Protein AF-0000000084540390 (afdb_homodimer)

Organism: NCBI:txid376219

Foldseek 3Di:
DDPVLVVLLVVVLVPDQLVVLQPDDLVRNLVVSLVVSVVVDVQDPVSSVVSSVVCSVCSVVSNVVSVVVVVVVVVD/DDPVLVVLLVVVLVPDQLVVLQPDDLVRNLVVSLVVSVVVDVQDPVSSVVSSVVCSVCSVVSNVVSVVVVVVVVVD

Nearest PDB structures (foldseek):
  1z8u-assembly2_C  TM=4.281E-01  e=2.564E+00  Homo sapiens
  1z8u-assembly2_C  TM=4.271E-01  e=2.564E+00  Homo sapiens

pLDDT: mean 92.56, std 6.28, range [62.88, 98.06]

Secondary structure (DSSP, 8-state):
--HHHHHHHHHHHHHS-HHHHHHS-HHHHHHHHHHHHHHHS---HHHHHHHHHHHHHTHHHHHHHHHHHHHHHH--/--HHHHHHHHHHHHHS-HHHHHHS-HHHHHHHHHHHHHHHS---HHHHHHHHHHHHHTHHHHHHHHHHHHHHHH--

Radius of gyration: 15.46 Å; Cα contacts (8 Å, |Δi|>4): 117; chains: 2; bounding box: 25×46×33 Å

Structure (mmCIF, N/CA/C/O backbone):
data_AF-0000000084540390-model_v1
#
loop_
_entity.id
_entity.type
_entity.pdbx_description
1 polymer 'Uncharacterized protein'
#
loop_
_atom_site.group_PDB
_atom_site.id
_atom_site.type_symbol
_atom_site.label_atom_id
_atom_site.label_alt_id
_atom_site.label_comp_id
_atom_site.label_asym_id
_atom_site.label_entity_id
_atom_site.label_seq_id
_atom_site.pdbx_PDB_ins_code
_atom_site.Cartn_x
_atom_site.Cartn_y
_atom_site.Cartn_z
_atom_site.occupancy
_atom_site.B_iso_or_equiv
_atom_site.auth_seq_id
_atom_site.auth_comp_id
_atom_site.auth_asym_id
_atom_site.auth_atom_id
_atom_site.pdbx_PDB_model_num
ATOM 1 N N . MET A 1 1 ? 1.397 10.625 13.102 1 87.62 1 MET A N 1
ATOM 2 C CA . MET A 1 1 ? 0.046 10.555 12.555 1 87.62 1 MET A CA 1
ATOM 3 C C . MET A 1 1 ? -0.724 9.383 13.164 1 87.62 1 MET A C 1
ATOM 5 O O . MET A 1 1 ? -0.129 8.375 13.547 1 87.62 1 MET A O 1
ATOM 9 N N . THR A 1 2 ? -2.088 9.586 13.234 1 87.62 2 THR A N 1
ATOM 10 C CA . THR A 1 2 ? -2.875 8.516 13.844 1 87.62 2 THR A CA 1
ATOM 11 C C . THR A 1 2 ? -2.928 7.297 12.922 1 87.62 2 THR A C 1
ATOM 13 O O . THR A 1 2 ? -2.832 7.434 11.695 1 87.62 2 THR A O 1
ATOM 16 N N . PRO A 1 3 ? -3.051 6.141 13.531 1 88.69 3 PRO A N 1
ATOM 17 C CA . PRO A 1 3 ? -3.178 4.922 12.727 1 88.69 3 PRO A CA 1
ATOM 18 C C . PRO A 1 3 ? -4.336 4.992 11.734 1 88.69 3 PRO A C 1
ATOM 20 O O . PRO A 1 3 ? -4.219 4.492 10.609 1 88.69 3 PRO A O 1
ATOM 23 N N . THR A 1 4 ? -5.355 5.641 12.148 1 89.12 4 THR A N 1
ATOM 24 C CA . THR A 1 4 ? -6.527 5.762 11.289 1 89.12 4 THR A CA 1
ATOM 25 C C . THR A 1 4 ? -6.207 6.605 10.062 1 89.12 4 THR A C 1
ATOM 27 O O . THR A 1 4 ? -6.59 6.254 8.945 1 89.12 4 THR A O 1
ATOM 30 N N . MET A 1 5 ? -5.477 7.691 10.266 1 90.06 5 MET A N 1
ATOM 31 C CA . MET A 1 5 ? -5.09 8.562 9.156 1 90.06 5 MET A CA 1
ATOM 32 C C . MET A 1 5 ? -4.195 7.82 8.164 1 90.06 5 MET A C 1
ATOM 34 O O . MET A 1 5 ? -4.359 7.957 6.953 1 90.06 5 MET A O 1
ATOM 38 N N . LEU A 1 6 ? -3.283 7.074 8.703 1 91.88 6 LEU A N 1
ATOM 39 C CA . LEU A 1 6 ? -2.373 6.301 7.871 1 91.88 6 LEU A CA 1
ATOM 40 C C . LEU A 1 6 ? -3.127 5.227 7.094 1 91.88 6 LEU A C 1
ATOM 42 O O . LEU A 1 6 ? -2.887 5.031 5.898 1 91.88 6 LEU A O 1
ATOM 46 N N . ARG A 1 7 ? -4.117 4.699 7.762 1 92.19 7 ARG A N 1
ATOM 47 C CA . ARG A 1 7 ? -4.945 3.691 7.109 1 92.19 7 ARG A CA 1
ATOM 48 C C . ARG 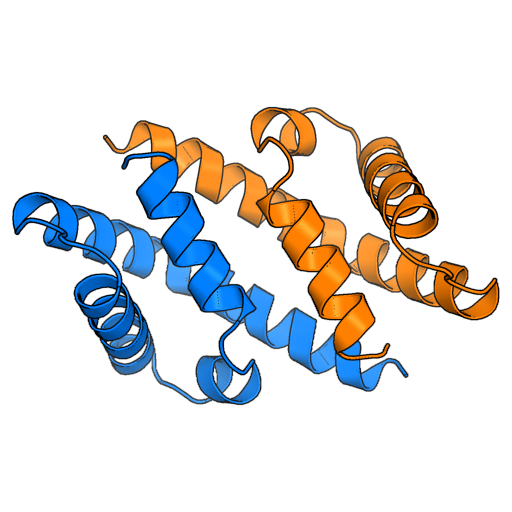A 1 7 ? -5.789 4.309 6 1 92.19 7 ARG A C 1
ATOM 50 O O . ARG A 1 7 ? -5.941 3.723 4.926 1 92.19 7 ARG A O 1
ATOM 57 N N . GLN A 1 8 ? -6.293 5.395 6.223 1 92.56 8 GLN A N 1
ATOM 58 C CA . GLN A 1 8 ? -7.117 6.09 5.242 1 92.56 8 GLN A CA 1
ATOM 59 C C . GLN A 1 8 ? -6.297 6.477 4.012 1 92.56 8 GLN A C 1
ATOM 61 O O . GLN A 1 8 ? -6.762 6.332 2.879 1 92.56 8 GLN A O 1
ATOM 66 N N . LEU A 1 9 ? -5.113 6.953 4.297 1 95.19 9 LEU A N 1
ATOM 67 C CA . LEU A 1 9 ? -4.242 7.344 3.197 1 95.19 9 LEU A CA 1
ATOM 68 C C . LEU A 1 9 ? -3.916 6.145 2.311 1 95.19 9 LEU A C 1
ATOM 70 O O . LEU A 1 9 ? -4.113 6.195 1.095 1 95.19 9 LEU A O 1
ATOM 74 N N . TRP A 1 10 ? -3.436 5.078 2.924 1 95.62 10 TRP A N 1
ATOM 75 C CA . TRP A 1 10 ? -2.998 3.936 2.131 1 95.62 10 TRP A CA 1
ATOM 76 C C . TRP A 1 10 ? -4.191 3.227 1.497 1 95.62 10 TRP A C 1
ATOM 78 O O . TRP A 1 10 ? -4.094 2.713 0.38 1 95.62 10 TRP A O 1
ATOM 88 N N . SER A 1 11 ? -5.305 3.25 2.143 1 94.19 11 SER A N 1
ATOM 89 C CA . SER A 1 11 ? -6.527 2.75 1.526 1 94.19 11 SER A CA 1
ATOM 90 C C . SER A 1 11 ? -6.898 3.562 0.291 1 94.19 11 SER A C 1
ATOM 92 O O . SER A 1 11 ? -7.312 3.002 -0.727 1 94.19 11 SER A O 1
ATOM 94 N N . LEU A 1 12 ? -6.734 4.812 0.419 1 95.19 12 LEU A N 1
ATOM 95 C CA . LEU A 1 12 ? -7.004 5.699 -0.706 1 95.19 12 LEU A CA 1
ATOM 96 C C . LEU A 1 12 ? -6.066 5.402 -1.872 1 95.19 12 LEU A C 1
ATOM 98 O O . LEU A 1 12 ? -6.508 5.312 -3.02 1 95.19 12 LEU A O 1
ATOM 102 N N . VAL A 1 13 ? -4.805 5.234 -1.575 1 96.69 13 VAL A N 1
ATOM 103 C CA . VAL A 1 13 ? -3.812 4.93 -2.602 1 96.69 13 VAL A CA 1
ATOM 104 C C . VAL A 1 13 ? -4.164 3.607 -3.281 1 96.69 13 VAL A C 1
ATOM 106 O O . VAL A 1 13 ? -4.141 3.51 -4.512 1 96.69 13 VAL A O 1
ATOM 109 N N . GLU A 1 14 ? -4.562 2.68 -2.51 1 94.12 14 GLU A N 1
ATOM 110 C CA . GLU A 1 14 ? -4.891 1.355 -3.029 1 94.12 14 GLU A CA 1
ATOM 111 C C . GLU A 1 14 ? -6.156 1.393 -3.881 1 94.12 14 GLU A C 1
ATOM 113 O O . GLU A 1 14 ? -6.273 0.652 -4.859 1 94.12 14 GLU A O 1
ATOM 118 N N . ASN A 1 15 ? -7.059 2.211 -3.539 1 92.81 15 ASN A N 1
ATOM 119 C CA . ASN A 1 15 ? -8.352 2.209 -4.211 1 92.81 15 ASN A CA 1
ATOM 120 C C . ASN A 1 15 ? -8.375 3.178 -5.391 1 92.81 15 ASN A C 1
ATOM 122 O O . ASN A 1 15 ? -9.344 3.223 -6.148 1 92.81 15 ASN A O 1
ATOM 126 N N . THR A 1 16 ? -7.383 3.975 -5.504 1 94.38 16 THR A N 1
ATOM 127 C CA . THR A 1 16 ? -7.246 4.844 -6.668 1 94.38 16 THR A CA 1
ATOM 128 C C . THR A 1 16 ? -6.668 4.078 -7.852 1 94.38 16 THR A C 1
ATOM 130 O O . THR A 1 16 ? -5.781 3.236 -7.68 1 94.38 16 THR A O 1
ATOM 133 N N . GLN A 1 17 ? -7.141 4.395 -8.961 1 93.94 17 GLN A N 1
ATOM 134 C CA . GLN A 1 17 ? -6.641 3.729 -10.156 1 93.94 17 GLN A CA 1
ATOM 135 C C . GLN A 1 17 ? -5.133 3.914 -10.305 1 93.94 17 GLN A C 1
ATOM 137 O O . GLN A 1 17 ? -4.637 5.039 -10.266 1 93.94 17 GLN A O 1
ATOM 142 N N . PRO A 1 18 ? -4.434 2.787 -10.531 1 95.25 18 PRO A N 1
ATOM 143 C CA . PRO A 1 18 ? -2.975 2.904 -10.586 1 95.25 18 PRO A CA 1
ATOM 144 C C . PRO A 1 18 ? -2.496 3.754 -11.758 1 95.25 18 PRO A C 1
ATOM 146 O O . PRO A 1 18 ? -1.501 4.473 -11.641 1 95.25 18 PRO A O 1
ATOM 149 N N . SER A 1 19 ? -3.135 3.676 -12.883 1 94.94 19 SER A N 1
ATOM 150 C CA . SER A 1 19 ? -2.74 4.477 -14.039 1 94.94 19 SER A CA 1
ATOM 151 C C . SER A 1 19 ? -2.836 5.965 -13.742 1 94.94 19 SER A C 1
ATOM 153 O O . SER A 1 19 ? -2.023 6.758 -14.227 1 94.94 19 SER A O 1
ATOM 155 N N . HIS A 1 20 ? -3.824 6.289 -12.891 1 96.25 20 HIS A N 1
ATOM 156 C CA . HIS A 1 20 ? -3.992 7.684 -12.492 1 96.25 20 HIS A CA 1
ATOM 157 C C . HIS A 1 20 ? -2.846 8.141 -11.594 1 96.25 20 HIS A C 1
ATOM 159 O O . HIS A 1 20 ? -2.277 9.211 -11.805 1 96.25 20 HIS A O 1
ATOM 165 N N . LEU A 1 21 ? -2.414 7.398 -10.656 1 96.69 21 LEU A N 1
ATOM 166 C CA . LEU A 1 21 ? -1.336 7.734 -9.727 1 96.69 21 LEU A CA 1
ATOM 167 C C . LEU A 1 21 ? -0.005 7.844 -10.469 1 96.69 21 LEU A C 1
ATOM 169 O O . LEU A 1 21 ? 0.806 8.719 -10.156 1 96.69 21 LEU A O 1
ATOM 173 N N . VAL A 1 22 ? 0.148 7.012 -11.5 1 96.06 22 VAL A N 1
ATOM 174 C CA . VAL A 1 22 ? 1.398 6.973 -12.25 1 96.06 22 VAL A CA 1
ATOM 175 C C . VAL A 1 22 ? 1.473 8.172 -13.188 1 96.06 22 VAL A C 1
ATOM 177 O O . VAL A 1 22 ? 2.555 8.711 -13.438 1 96.06 22 VAL A O 1
ATOM 180 N N . SER A 1 23 ? 0.372 8.633 -13.641 1 96.94 23 SER A N 1
ATOM 181 C CA . SER A 1 23 ? 0.343 9.68 -14.656 1 96.94 23 SE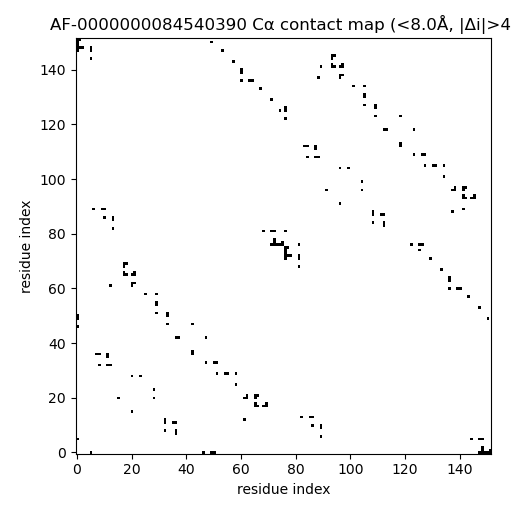R A CA 1
ATOM 182 C C . SER A 1 23 ? 0.529 11.062 -14.039 1 96.94 23 SER A C 1
ATOM 184 O O . SER A 1 23 ? 0.939 12 -14.727 1 96.94 23 SER A O 1
ATOM 186 N N . LEU A 1 24 ? 0.164 11.273 -12.828 1 97.25 24 LEU A N 1
ATOM 187 C CA . LEU A 1 24 ? 0.228 12.57 -12.164 1 97.25 24 LEU A CA 1
ATOM 188 C C . LEU A 1 24 ? 1.666 12.922 -11.789 1 97.25 24 LEU A C 1
ATOM 190 O O . LEU A 1 24 ? 2.457 12.039 -11.453 1 97.25 24 LEU A O 1
ATOM 194 N N . ASP A 1 25 ? 1.986 14.258 -11.922 1 97.81 25 ASP A N 1
ATOM 195 C CA . ASP A 1 25 ? 3.26 14.688 -11.352 1 97.81 25 ASP A CA 1
ATOM 196 C C . ASP A 1 25 ? 3.193 14.727 -9.828 1 97.81 25 ASP A C 1
ATOM 198 O O . ASP A 1 25 ? 2.119 14.57 -9.242 1 97.81 25 ASP A O 1
ATOM 202 N N . ASP A 1 26 ? 4.332 14.961 -9.125 1 97.62 26 ASP A N 1
ATOM 203 C CA . ASP A 1 26 ? 4.43 14.875 -7.676 1 97.62 26 ASP A CA 1
ATOM 204 C C . ASP A 1 26 ? 3.455 15.844 -7 1 97.62 26 ASP A C 1
ATOM 206 O O . ASP A 1 26 ? 2.719 15.453 -6.09 1 97.62 26 ASP A O 1
ATOM 210 N N . ASP A 1 27 ? 3.424 17.078 -7.484 1 97.25 27 ASP A N 1
ATOM 211 C CA . ASP A 1 27 ? 2.547 18.078 -6.875 1 97.25 27 ASP A CA 1
ATOM 212 C C . ASP A 1 27 ? 1.078 17.703 -7.062 1 97.25 27 ASP A C 1
ATOM 214 O O . ASP A 1 27 ? 0.282 17.812 -6.129 1 97.25 27 ASP A O 1
ATOM 218 N N . SER A 1 28 ? 0.686 17.25 -8.203 1 97.81 28 SER A N 1
ATOM 219 C CA . SER A 1 28 ? -0.688 16.875 -8.523 1 97.81 28 SER A CA 1
ATOM 220 C C . SER A 1 28 ? -1.127 15.648 -7.734 1 97.81 28 SER A C 1
ATOM 222 O O . SER A 1 28 ? -2.283 15.555 -7.32 1 97.81 28 SER A O 1
ATOM 224 N N . LEU A 1 29 ? -0.164 14.688 -7.574 1 97.94 29 LEU A N 1
ATOM 225 C CA . LEU A 1 29 ? -0.446 13.492 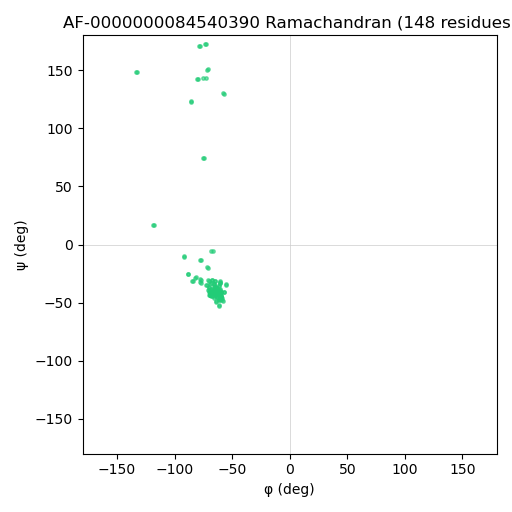-6.785 1 97.94 29 LEU A CA 1
ATOM 226 C C . LEU A 1 29 ? -0.761 13.859 -5.34 1 97.94 29 LEU A C 1
ATOM 228 O O . LEU A 1 29 ? -1.775 13.43 -4.789 1 97.94 29 LEU A O 1
ATOM 232 N N . VAL A 1 30 ? 0.067 14.727 -4.746 1 97.62 30 VAL A N 1
ATOM 233 C CA . VAL A 1 30 ? -0.131 15.156 -3.369 1 97.62 30 VAL A CA 1
ATOM 234 C C . VAL A 1 30 ? -1.479 15.859 -3.236 1 97.62 30 VAL A C 1
ATOM 236 O O . VAL A 1 30 ? -2.248 15.578 -2.314 1 97.62 30 VAL A O 1
ATOM 239 N N . GLN A 1 31 ? -1.809 16.719 -4.172 1 96.31 31 GLN A N 1
ATOM 240 C CA . GLN A 1 31 ? -3.057 17.484 -4.141 1 96.31 31 GLN A CA 1
ATOM 241 C C . GLN A 1 31 ? -4.262 16.562 -4.273 1 96.31 31 GLN A C 1
ATOM 243 O O . GLN A 1 31 ? -5.273 16.734 -3.59 1 96.31 31 GLN A O 1
ATOM 248 N N . CYS A 1 32 ? -4.133 15.617 -5.148 1 96.62 32 CYS A N 1
ATOM 249 C CA . CYS A 1 32 ? -5.195 14.641 -5.367 1 96.62 32 CYS A CA 1
ATOM 250 C C . CYS A 1 32 ? -5.48 13.852 -4.098 1 96.62 32 CYS A C 1
ATOM 252 O O . CYS A 1 32 ? -6.633 13.75 -3.668 1 96.62 32 CYS A O 1
ATOM 254 N N . LEU A 1 33 ? -4.449 13.359 -3.441 1 96.19 33 LEU A N 1
ATOM 255 C CA . LEU A 1 33 ? -4.594 12.555 -2.232 1 96.19 33 LEU A CA 1
ATOM 256 C C . LEU A 1 33 ? -5.102 13.406 -1.072 1 96.19 33 LEU A C 1
ATOM 258 O O . LEU A 1 33 ? -6.023 13.008 -0.361 1 96.19 33 LEU A O 1
ATOM 262 N N . MET A 1 34 ? -4.547 14.594 -0.938 1 94.88 34 MET A N 1
ATOM 263 C CA . MET A 1 34 ? -4.945 15.492 0.141 1 94.88 34 MET A CA 1
ATOM 264 C C . MET A 1 34 ? -6.402 15.914 -0.007 1 94.88 34 MET A C 1
ATOM 266 O O . MET A 1 34 ? -7.148 15.945 0.975 1 94.88 34 MET A O 1
ATOM 270 N N . GLY A 1 35 ? -6.758 16.219 -1.247 1 94.56 35 GLY A N 1
ATOM 271 C CA . GLY A 1 35 ? -8.141 16.594 -1.498 1 94.56 35 GLY A CA 1
ATOM 272 C C . GLY A 1 35 ? -9.125 15.492 -1.128 1 94.56 35 GLY A C 1
ATOM 273 O O . GLY A 1 35 ? -10.141 15.766 -0.479 1 94.56 35 GLY A O 1
ATOM 274 N N . ARG A 1 36 ? -8.828 14.289 -1.484 1 92.94 36 ARG A N 1
ATOM 275 C CA . ARG A 1 36 ? -9.703 13.156 -1.213 1 92.94 36 ARG A CA 1
ATOM 276 C C . ARG A 1 36 ? -9.734 12.836 0.277 1 92.94 36 ARG A C 1
ATOM 278 O O . ARG A 1 36 ? -10.781 12.477 0.817 1 92.94 36 ARG A O 1
ATOM 285 N N . LEU A 1 37 ? -8.633 12.953 0.952 1 92.88 37 LEU A N 1
ATOM 286 C CA . LEU A 1 37 ? -8.57 12.695 2.387 1 92.88 37 LEU A CA 1
ATOM 287 C C . LEU A 1 37 ? -9.391 13.719 3.16 1 92.88 37 LEU A C 1
ATOM 289 O O . LEU A 1 37 ? -10.078 13.367 4.125 1 92.88 37 LEU A O 1
ATOM 293 N N . LYS A 1 38 ? -9.305 14.945 2.727 1 90.5 38 LYS A N 1
ATOM 294 C CA . LYS A 1 38 ? -10.055 16.016 3.381 1 90.5 38 LYS A CA 1
ATOM 295 C C . LYS A 1 38 ? -11.562 15.812 3.221 1 90.5 38 LYS A C 1
ATOM 297 O O . LYS A 1 38 ? -12.336 16.156 4.117 1 90.5 38 LYS A O 1
ATOM 302 N N . SER A 1 39 ? -11.875 15.242 2.139 1 89.44 39 SER A N 1
ATOM 303 C CA . SER A 1 39 ? -13.297 15.016 1.868 1 89.44 39 SER A CA 1
ATOM 304 C C . SER A 1 39 ? -13.836 13.836 2.674 1 89.44 39 SER A C 1
ATOM 306 O O . SER A 1 39 ? -15.016 13.812 3.027 1 89.44 39 SER A O 1
ATOM 308 N N . GLN A 1 40 ? -12.992 12.859 2.906 1 82.12 40 GLN A N 1
ATOM 309 C CA . GLN A 1 40 ? -13.398 11.633 3.59 1 82.12 40 GLN A CA 1
ATOM 310 C C . GLN A 1 40 ? -13.352 11.812 5.105 1 82.12 40 GLN A C 1
ATOM 312 O O . GLN A 1 40 ? -14.078 11.133 5.836 1 82.12 40 GLN A O 1
ATOM 317 N N . SER A 1 41 ? -12.422 12.664 5.555 1 74.94 41 SER A N 1
ATOM 318 C CA . SER A 1 41 ? -12.242 12.766 7 1 74.94 41 SER A CA 1
ATOM 319 C C . SER A 1 41 ? -12.18 14.227 7.445 1 74.94 41 SER A C 1
ATOM 321 O O . SER A 1 41 ? -11.812 15.102 6.66 1 74.94 41 SER A O 1
ATOM 323 N N . SER A 1 42 ? -12.664 14.422 8.641 1 79.38 42 SER A N 1
ATOM 324 C CA . SER A 1 42 ? -12.516 15.734 9.266 1 79.38 42 SER A CA 1
ATOM 325 C C . SER A 1 42 ? -11.086 15.961 9.75 1 79.38 42 SER A C 1
ATOM 327 O O . SER A 1 42 ? -10.766 15.672 10.898 1 79.38 42 SER A O 1
ATOM 329 N N . ILE A 1 43 ? -10.234 16.203 8.906 1 80.25 43 ILE A N 1
ATOM 330 C CA . ILE A 1 43 ? -8.828 16.453 9.227 1 80.25 43 ILE A CA 1
ATOM 331 C C . ILE A 1 43 ? -8.633 17.922 9.555 1 80.25 43 ILE A C 1
ATOM 333 O O . ILE A 1 43 ? -9.086 18.797 8.805 1 80.25 43 ILE A O 1
ATOM 337 N N . ASN A 1 44 ? -8.117 18.156 10.758 1 83.25 44 ASN A N 1
ATOM 338 C CA . ASN A 1 44 ? -7.867 19.547 11.133 1 83.25 44 ASN A CA 1
ATOM 339 C C . ASN A 1 44 ? -6.598 20.078 10.477 1 83.25 44 ASN A C 1
ATOM 341 O O . ASN A 1 44 ? -5.875 19.344 9.812 1 83.25 44 ASN A O 1
ATOM 345 N N . GLY A 1 45 ? -6.371 21.375 10.586 1 83.25 45 GLY A N 1
ATOM 346 C CA . GLY A 1 45 ? -5.266 22.031 9.922 1 83.25 45 GLY A CA 1
ATOM 347 C C . GLY A 1 45 ? -3.912 21.453 10.281 1 83.25 45 GLY A C 1
ATOM 348 O O . GLY A 1 45 ? -3.049 21.281 9.422 1 83.25 45 GLY A O 1
ATOM 349 N N . GLN A 1 46 ? -3.697 21.141 11.492 1 86.44 46 GLN A N 1
ATOM 350 C CA . GLN A 1 46 ? -2.428 20.562 11.914 1 86.44 46 GLN A CA 1
ATOM 351 C C . GLN A 1 46 ? -2.209 19.188 11.281 1 86.44 46 GLN A C 1
ATOM 353 O O . GLN A 1 46 ? -1.104 18.875 10.836 1 86.44 46 GLN A O 1
ATOM 358 N N . GLU A 1 47 ? -3.305 18.438 11.203 1 88.81 47 GLU A N 1
ATOM 359 C CA . GLU A 1 47 ? -3.234 17.109 10.609 1 88.81 47 GLU A CA 1
ATOM 360 C C . GLU A 1 47 ? -2.949 17.188 9.109 1 88.81 47 GLU A C 1
ATOM 362 O O . GLU A 1 47 ? -2.246 16.344 8.562 1 88.81 47 GLU A O 1
ATOM 367 N N . VAL A 1 48 ? -3.42 18.266 8.523 1 90.81 48 VAL A N 1
ATOM 368 C CA . VAL A 1 48 ? -3.203 18.469 7.098 1 90.81 48 VAL A CA 1
ATOM 369 C C . VAL A 1 48 ? -1.713 18.672 6.824 1 90.81 48 VAL A C 1
ATOM 371 O O . VAL A 1 48 ? -1.168 18.078 5.883 1 90.81 48 VAL A O 1
ATOM 374 N N . ASP A 1 49 ? -1.068 19.484 7.66 1 92.81 49 ASP A N 1
ATOM 375 C CA . ASP A 1 49 ? 0.358 19.75 7.488 1 92.81 49 ASP A CA 1
ATOM 376 C C . ASP A 1 49 ? 1.173 18.469 7.672 1 92.81 49 ASP A C 1
ATOM 378 O O . ASP A 1 49 ? 2.111 18.203 6.918 1 92.81 49 ASP A O 1
ATOM 382 N N . MET A 1 50 ? 0.822 17.734 8.648 1 92.19 50 MET A N 1
ATOM 383 C CA . MET A 1 50 ? 1.52 16.484 8.93 1 92.19 50 MET A CA 1
ATOM 384 C C . MET A 1 50 ? 1.347 15.492 7.777 1 92.19 50 MET A C 1
ATOM 386 O O . MET A 1 50 ? 2.312 14.859 7.348 1 92.19 50 MET A O 1
ATOM 390 N N . LEU A 1 51 ? 0.133 15.438 7.305 1 93 51 LEU A N 1
ATOM 391 C CA . LEU A 1 51 ? -0.165 14.531 6.199 1 93 51 LEU A CA 1
ATOM 392 C C . LEU A 1 51 ? 0.567 14.961 4.93 1 93 51 LEU A C 1
ATOM 394 O O . LEU A 1 51 ? 1.086 14.125 4.195 1 93 51 LEU A O 1
ATOM 398 N N . ASP A 1 52 ? 0.551 16.219 4.758 1 94.75 52 ASP A N 1
ATOM 399 C CA . ASP A 1 52 ? 1.258 16.766 3.604 1 94.75 52 ASP A CA 1
ATOM 400 C C . ASP A 1 52 ? 2.736 16.375 3.635 1 94.75 52 ASP A C 1
ATOM 402 O O . ASP A 1 52 ? 3.291 15.938 2.629 1 94.75 52 ASP A O 1
ATOM 406 N N . GLU A 1 53 ? 3.365 16.562 4.777 1 95 53 GLU A N 1
ATOM 407 C CA . GLU A 1 53 ? 4.773 16.219 4.945 1 95 53 GLU A CA 1
ATOM 408 C C . GLU A 1 53 ? 4.996 14.719 4.754 1 95 53 GLU A C 1
ATOM 410 O O . GLU A 1 53 ? 5.949 14.305 4.09 1 95 53 GLU A O 1
ATOM 415 N N . TYR A 1 54 ? 4.102 13.938 5.301 1 95.88 54 TYR A N 1
ATOM 416 C CA . TYR A 1 54 ? 4.199 12.484 5.211 1 95.88 54 TYR A CA 1
ATOM 417 C C . TYR A 1 54 ? 4.07 12.023 3.766 1 95.88 54 TYR A C 1
ATOM 419 O O . TYR A 1 54 ? 4.898 11.25 3.279 1 95.88 54 TYR A O 1
ATOM 427 N N . ILE A 1 55 ? 3.055 12.516 3.084 1 97 55 ILE A N 1
ATOM 428 C CA . ILE A 1 55 ? 2.822 12.125 1.697 1 97 55 ILE A CA 1
ATOM 429 C C . ILE A 1 55 ? 4.027 12.516 0.844 1 97 55 ILE A C 1
ATOM 431 O O . ILE A 1 55 ? 4.527 11.703 0.059 1 97 55 ILE A O 1
ATOM 435 N N . ASN A 1 56 ? 4.578 13.758 1.08 1 97 56 ASN A N 1
ATOM 436 C CA . ASN A 1 56 ? 5.738 14.219 0.321 1 97 56 ASN A CA 1
ATOM 437 C C . ASN A 1 56 ? 6.949 13.32 0.547 1 97 56 ASN A C 1
ATOM 439 O O . ASN A 1 56 ? 7.734 13.086 -0.373 1 97 56 ASN A O 1
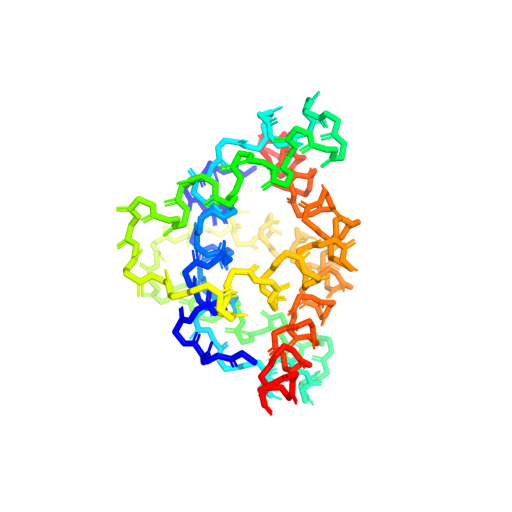ATOM 443 N N . SER A 1 57 ? 7.094 12.82 1.673 1 96.12 57 SER A N 1
ATOM 444 C CA . SER A 1 57 ? 8.227 11.961 1.991 1 96.12 57 SER A CA 1
ATOM 445 C C . SER A 1 57 ? 8.031 10.555 1.442 1 96.12 57 SER A C 1
ATOM 447 O O . SER A 1 57 ? 8.992 9.789 1.319 1 96.12 57 SER A O 1
ATOM 449 N N . ARG A 1 58 ? 6.77 10.25 1.027 1 96.81 58 ARG A N 1
ATOM 450 C CA . ARG A 1 58 ? 6.457 8.891 0.614 1 96.81 58 ARG A CA 1
ATOM 451 C C . ARG A 1 58 ? 6.027 8.844 -0.849 1 96.81 58 ARG A C 1
ATOM 453 O O . ARG A 1 58 ? 5.516 7.828 -1.32 1 96.81 58 ARG A O 1
ATOM 460 N N . ILE A 1 59 ? 6.297 9.844 -1.572 1 97.88 59 ILE A N 1
ATOM 461 C CA . ILE A 1 59 ? 5.871 9.922 -2.965 1 97.88 59 ILE A CA 1
ATOM 462 C C . ILE A 1 59 ? 6.457 8.758 -3.754 1 97.88 59 ILE A C 1
ATOM 464 O O . ILE A 1 59 ? 5.754 8.117 -4.543 1 97.88 59 ILE A O 1
ATOM 468 N N . SER A 1 60 ? 7.781 8.477 -3.523 1 97.62 60 SER A N 1
ATOM 469 C CA . SER A 1 60 ? 8.422 7.391 -4.254 1 97.62 60 SER A CA 1
ATOM 470 C C . SER A 1 60 ? 7.746 6.055 -3.961 1 97.62 60 SER A C 1
ATOM 472 O O . SER A 1 60 ? 7.531 5.25 -4.867 1 97.62 60 SER A O 1
ATOM 474 N N . LEU A 1 61 ? 7.367 5.848 -2.752 1 97.88 61 LEU A N 1
ATOM 475 C CA . LEU A 1 61 ? 6.727 4.605 -2.34 1 97.88 61 LEU A CA 1
ATOM 476 C C . LEU A 1 61 ? 5.332 4.488 -2.939 1 97.88 61 LEU A C 1
ATOM 478 O O . LEU A 1 61 ? 4.93 3.41 -3.383 1 97.88 61 LEU A O 1
ATOM 482 N N . ILE A 1 62 ? 4.594 5.539 -2.977 1 98.06 62 ILE A N 1
ATOM 483 C CA . ILE A 1 62 ? 3.26 5.574 -3.568 1 98.06 62 ILE A CA 1
ATOM 484 C C . ILE A 1 62 ? 3.348 5.242 -5.059 1 98.06 62 ILE A C 1
ATOM 486 O O . ILE A 1 62 ? 2.555 4.449 -5.57 1 98.06 62 ILE A O 1
ATOM 490 N N . ARG A 1 63 ? 4.402 5.797 -5.691 1 97.38 63 ARG A N 1
ATOM 491 C CA . ARG A 1 63 ? 4.586 5.555 -7.117 1 97.38 63 ARG A CA 1
ATOM 492 C C . ARG A 1 63 ? 5 4.109 -7.383 1 97.38 63 ARG A C 1
ATOM 494 O O . ARG A 1 63 ? 4.512 3.479 -8.32 1 97.38 63 ARG A O 1
ATOM 501 N N . ASP A 1 64 ? 5.848 3.57 -6.52 1 97.5 64 ASP A N 1
ATOM 502 C CA . ASP A 1 64 ? 6.27 2.18 -6.664 1 97.5 64 ASP A CA 1
ATOM 503 C C . ASP A 1 64 ? 5.086 1.227 -6.504 1 97.5 64 ASP A C 1
ATOM 505 O O . ASP A 1 64 ? 4.988 0.227 -7.219 1 97.5 64 ASP A O 1
ATOM 509 N N . LEU A 1 65 ? 4.242 1.59 -5.613 1 97.38 65 LEU A N 1
ATOM 510 C CA . LEU A 1 65 ? 3.055 0.774 -5.387 1 97.38 65 LEU A CA 1
ATOM 511 C C . LEU A 1 65 ? 2.119 0.831 -6.59 1 97.38 65 LEU A C 1
ATOM 513 O O . LEU A 1 65 ? 1.606 -0.199 -7.031 1 97.38 65 LEU A O 1
ATOM 517 N N . ALA A 1 66 ? 1.915 1.996 -7.113 1 96.88 66 ALA A N 1
ATOM 518 C CA . ALA A 1 66 ? 1.076 2.158 -8.297 1 96.88 66 ALA A CA 1
ATOM 519 C C . ALA A 1 66 ? 1.631 1.364 -9.477 1 96.88 66 ALA A C 1
ATOM 521 O O . ALA A 1 66 ? 0.883 0.675 -10.172 1 96.88 66 ALA A O 1
ATOM 522 N N . GLU A 1 67 ? 2.893 1.39 -9.625 1 96.31 67 GLU A N 1
ATOM 523 C CA . GLU A 1 67 ? 3.541 0.674 -10.719 1 96.31 67 GLU A CA 1
ATOM 524 C C . GLU A 1 67 ? 3.443 -0.836 -10.523 1 96.31 67 GLU A C 1
ATOM 526 O O . GLU A 1 67 ? 3.264 -1.58 -11.492 1 96.31 67 GLU A O 1
ATOM 531 N N . ALA A 1 68 ? 3.654 -1.216 -9.297 1 96.12 68 ALA A N 1
ATOM 532 C CA . ALA A 1 68 ? 3.539 -2.643 -9 1 96.12 68 ALA A CA 1
ATOM 533 C C . ALA A 1 68 ? 2.141 -3.158 -9.328 1 96.12 68 ALA A C 1
ATOM 535 O O . ALA A 1 68 ? 1.989 -4.234 -9.906 1 96.12 68 ALA A O 1
ATOM 536 N N . ARG A 1 69 ? 1.154 -2.406 -8.992 1 95.25 69 ARG A N 1
ATOM 537 C CA . ARG A 1 69 ? -0.221 -2.793 -9.289 1 95.25 69 ARG A CA 1
ATOM 538 C C . ARG A 1 69 ? -0.47 -2.816 -10.797 1 95.25 69 ARG A C 1
ATOM 540 O O . ARG A 1 69 ? -1.115 -3.732 -11.312 1 95.25 69 ARG A O 1
ATOM 547 N N . LEU A 1 70 ? 0.06 -1.872 -11.453 1 93.94 70 LEU A N 1
ATOM 548 C CA . LEU A 1 70 ? -0.101 -1.801 -12.898 1 93.94 70 LEU A CA 1
ATOM 549 C C . LEU A 1 70 ? 0.578 -2.984 -13.578 1 93.94 70 LEU A C 1
ATOM 551 O O . LEU A 1 70 ? 0.003 -3.602 -14.477 1 93.94 70 LEU A O 1
ATOM 555 N N . SER A 1 71 ? 1.754 -3.309 -13.109 1 93.56 71 SER A N 1
ATOM 556 C CA . SER A 1 71 ? 2.508 -4.402 -13.711 1 93.56 71 SER A CA 1
ATOM 557 C C . SER A 1 71 ? 1.892 -5.754 -13.367 1 93.56 71 SER A C 1
ATOM 559 O O . SER A 1 71 ? 1.978 -6.703 -14.148 1 93.56 71 SER A O 1
ATOM 561 N N . GLY A 1 72 ? 1.367 -5.785 -12.141 1 93.38 72 GLY A N 1
ATOM 562 C CA . GLY A 1 72 ? 0.692 -7.012 -11.75 1 93.38 72 GLY A CA 1
ATOM 563 C C . GLY A 1 72 ? -0.493 -7.348 -12.641 1 93.38 72 GLY A C 1
ATOM 564 O O . GLY A 1 72 ? -0.764 -8.523 -12.898 1 93.38 72 GLY A O 1
ATOM 565 N N . GLU A 1 73 ? -1.137 -6.352 -13.125 1 86.56 73 GLU A N 1
ATOM 566 C CA . GLU A 1 73 ? -2.289 -6.543 -14 1 86.56 73 GLU A CA 1
ATOM 567 C C . GLU A 1 73 ? -1.858 -7.059 -15.367 1 86.56 73 GLU A C 1
ATOM 569 O O . GLU A 1 73 ? -2.65 -7.68 -16.078 1 86.56 73 GLU A O 1
ATOM 574 N N . SER A 1 74 ? -0.603 -6.82 -15.602 1 84.31 74 SER A N 1
ATOM 575 C CA . SER A 1 74 ? -0.08 -7.27 -16.891 1 84.31 74 SER A CA 1
ATOM 576 C C . SER A 1 74 ? 0.427 -8.703 -16.797 1 84.31 74 SER A C 1
ATOM 578 O O . SER A 1 74 ? 0.625 -9.359 -17.828 1 84.31 74 SER A O 1
ATOM 580 N N . MET A 1 75 ? 0.825 -9.164 -15.633 1 75.75 75 MET A N 1
ATOM 581 C CA . MET A 1 75 ? 1.356 -10.508 -15.438 1 75.75 75 MET A CA 1
ATOM 582 C C . MET A 1 75 ? 0.278 -11.562 -15.68 1 75.75 75 MET A C 1
ATOM 584 O O . MET A 1 75 ? 0.574 -12.75 -15.75 1 75.75 75 MET A O 1
ATOM 588 N N . ALA A 1 76 ? -1.085 -11.289 -15.938 1 62.88 76 ALA A N 1
ATOM 589 C CA . ALA A 1 76 ? -2.104 -12.258 -16.344 1 62.88 76 ALA A CA 1
ATOM 590 C C . ALA A 1 76 ? -2.119 -12.438 -17.859 1 62.88 76 ALA A C 1
ATOM 592 O O . ALA A 1 76 ? -1.771 -11.523 -18.594 1 62.88 76 ALA A O 1
ATOM 593 N N . MET B 1 1 ? -2.186 -11.016 -13.352 1 87.44 1 MET B N 1
ATOM 594 C CA . MET B 1 1 ? -3.1 -11.281 -12.25 1 87.44 1 MET B CA 1
ATOM 595 C C . MET B 1 1 ? -4.336 -10.391 -12.336 1 87.44 1 MET B C 1
ATOM 597 O O . MET B 1 1 ? -4.266 -9.281 -12.867 1 87.44 1 MET B O 1
ATOM 601 N N . THR B 1 2 ? -5.469 -10.945 -11.773 1 87.75 2 THR B N 1
ATOM 602 C CA . THR B 1 2 ? -6.691 -10.156 -11.867 1 87.75 2 THR B CA 1
ATOM 603 C C . THR B 1 2 ? -6.625 -8.945 -10.938 1 87.75 2 THR B C 1
ATOM 605 O O . THR B 1 2 ? -5.945 -8.977 -9.914 1 87.75 2 THR B O 1
ATOM 608 N N . PRO B 1 3 ? -7.312 -7.906 -11.359 1 88.88 3 PRO B N 1
ATOM 609 C CA . PRO B 1 3 ? -7.359 -6.719 -10.5 1 88.88 3 PRO B CA 1
ATOM 610 C C . PRO B 1 3 ? -7.863 -7.031 -9.094 1 88.88 3 PRO B C 1
ATOM 612 O O . PRO B 1 3 ? -7.375 -6.457 -8.117 1 88.88 3 PRO B O 1
ATOM 615 N N . THR B 1 4 ? -8.734 -7.949 -9.031 1 89.19 4 THR B N 1
ATOM 616 C CA . THR B 1 4 ? -9.305 -8.32 -7.738 1 89.19 4 THR B CA 1
ATOM 617 C C . THR B 1 4 ? -8.25 -8.984 -6.855 1 89.19 4 THR B C 1
ATOM 619 O O . THR B 1 4 ? -8.141 -8.672 -5.668 1 89.19 4 THR B O 1
ATOM 622 N N . MET B 1 5 ? -7.453 -9.844 -7.453 1 90.12 5 MET B N 1
ATOM 623 C CA . MET B 1 5 ? -6.391 -10.516 -6.711 1 90.12 5 MET B CA 1
ATOM 624 C C . MET B 1 5 ? -5.367 -9.516 -6.199 1 90.12 5 MET B C 1
ATOM 626 O O . MET B 1 5 ? -4.91 -9.617 -5.059 1 90.12 5 MET B O 1
ATOM 630 N N . LEU B 1 6 ? -5.043 -8.586 -7.027 1 92.06 6 LEU B N 1
ATOM 631 C CA . LEU B 1 6 ? -4.082 -7.551 -6.652 1 92.06 6 LEU B CA 1
ATOM 632 C C . LEU B 1 6 ? -4.641 -6.668 -5.543 1 92.06 6 LEU B C 1
ATOM 634 O O . LEU B 1 6 ? -3.934 -6.348 -4.586 1 92.06 6 LEU B O 1
ATOM 638 N N . ARG B 1 7 ? -5.906 -6.461 -5.645 1 91.94 7 ARG B N 1
ATOM 639 C CA . ARG B 1 7 ? -6.574 -5.668 -4.617 1 91.94 7 ARG B CA 1
ATOM 640 C C . ARG B 1 7 ? -6.617 -6.422 -3.289 1 91.94 7 ARG B C 1
ATOM 642 O O . ARG B 1 7 ? -6.402 -5.832 -2.229 1 91.94 7 ARG B O 1
ATOM 649 N N . GLN B 1 8 ? -6.859 -7.598 -3.334 1 92.56 8 GLN B N 1
ATOM 650 C CA . GLN B 1 8 ? -6.926 -8.422 -2.133 1 92.56 8 GLN B CA 1
ATOM 651 C C . GLN B 1 8 ? -5.566 -8.508 -1.447 1 92.56 8 GLN B C 1
ATOM 653 O O . GLN B 1 8 ? -5.477 -8.422 -0.221 1 92.56 8 GLN B O 1
ATOM 658 N N . LEU B 1 9 ? -4.566 -8.68 -2.285 1 95.25 9 LEU B N 1
ATOM 659 C CA . LEU B 1 9 ? -3.217 -8.766 -1.74 1 95.25 9 LEU B CA 1
ATOM 660 C C . LEU B 1 9 ? -2.84 -7.473 -1.022 1 95.25 9 LEU B C 1
ATOM 662 O O . LEU B 1 9 ? -2.432 -7.5 0.142 1 95.25 9 LEU B O 1
ATOM 666 N N . TRP B 1 10 ? -2.998 -6.352 -1.706 1 95.62 10 TRP B N 1
ATOM 667 C CA . TRP B 1 10 ? -2.555 -5.09 -1.129 1 95.62 10 TRP B CA 1
ATOM 668 C C . TRP B 1 10 ? -3.455 -4.672 0.03 1 95.62 10 TRP B C 1
ATOM 670 O O . TRP B 1 10 ? -2.986 -4.082 1.005 1 95.62 10 TRP B O 1
ATOM 680 N N . SER B 1 11 ? -4.691 -5.027 -0.023 1 94.12 11 SER B N 1
ATOM 681 C CA . SER B 1 11 ? -5.574 -4.824 1.121 1 94.12 11 SER B CA 1
ATOM 682 C C . SER B 1 11 ? -5.105 -5.633 2.328 1 94.12 11 SER B C 1
ATOM 684 O O . SER B 1 11 ? -5.129 -5.141 3.457 1 94.12 11 SER B O 1
ATOM 686 N N . LEU B 1 12 ? -4.699 -6.801 2.047 1 95.25 12 LEU B N 1
ATOM 687 C CA . LEU B 1 12 ? -4.18 -7.66 3.107 1 95.25 12 LEU B CA 1
ATOM 688 C C . LEU B 1 12 ? -2.92 -7.059 3.725 1 95.25 12 LEU B C 1
ATOM 690 O O . LEU B 1 12 ? -2.783 -7.016 4.949 1 95.25 12 LEU B O 1
ATOM 694 N N . VAL B 1 13 ? -2.037 -6.59 2.887 1 96.69 13 VAL B N 1
ATOM 695 C CA . VAL B 1 13 ? -0.801 -5.973 3.357 1 96.69 13 VAL B CA 1
ATOM 696 C C . VAL B 1 13 ? -1.126 -4.754 4.215 1 96.69 13 VAL B C 1
ATOM 698 O O . VAL B 1 13 ? -0.563 -4.578 5.297 1 96.69 13 VAL B O 1
ATOM 701 N N . GLU B 1 14 ? -2.057 -3.996 3.777 1 94.06 14 GLU B N 1
ATOM 702 C CA . GLU B 1 14 ? -2.436 -2.771 4.477 1 94.06 14 GLU B CA 1
ATOM 703 C C . GLU B 1 14 ? -3.105 -3.082 5.812 1 94.06 14 GLU B C 1
ATOM 705 O O . GLU B 1 14 ? -2.947 -2.336 6.781 1 94.06 14 GLU B O 1
ATOM 710 N N . ASN B 1 15 ? -3.809 -4.133 5.871 1 92.88 15 ASN B N 1
ATOM 711 C CA . ASN B 1 15 ? -4.594 -4.426 7.066 1 92.88 15 ASN B CA 1
ATOM 712 C C . ASN B 1 15 ? -3.816 -5.293 8.055 1 92.88 15 ASN B C 1
ATOM 714 O O . ASN B 1 15 ? -4.277 -5.535 9.172 1 92.88 15 ASN B O 1
ATOM 718 N N . THR B 1 16 ? -2.729 -5.801 7.637 1 94.38 16 THR B N 1
ATOM 719 C CA . THR B 1 16 ? -1.85 -6.531 8.539 1 94.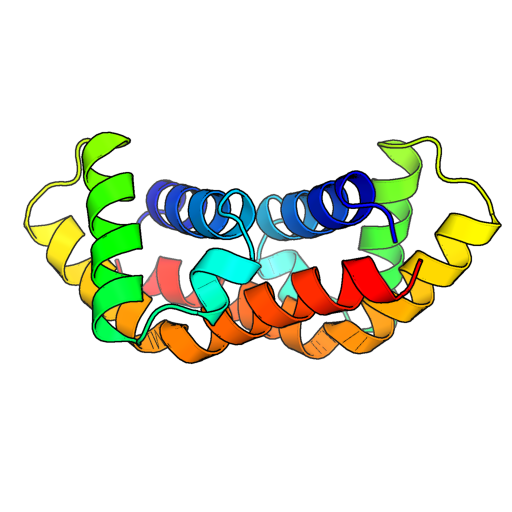38 16 THR B CA 1
ATOM 720 C C . THR B 1 16 ? -1.009 -5.566 9.375 1 94.38 16 THR B C 1
ATOM 722 O O . THR B 1 16 ? -0.561 -4.535 8.875 1 94.38 16 THR B O 1
ATOM 725 N N . GLN B 1 17 ? -0.819 -5.918 10.555 1 93.94 17 GLN B N 1
ATOM 726 C CA . GLN B 1 17 ? -0.013 -5.07 11.43 1 93.94 17 GLN B CA 1
ATOM 727 C C . GLN B 1 17 ? 1.38 -4.848 10.844 1 93.94 17 GLN B C 1
ATOM 729 O O . GLN B 1 17 ? 2.076 -5.809 10.508 1 93.94 17 GLN B O 1
ATOM 734 N N . PRO B 1 18 ? 1.786 -3.559 10.789 1 95.12 18 PRO B N 1
ATOM 735 C CA . PRO B 1 18 ? 3.082 -3.293 10.156 1 95.12 18 PRO B CA 1
ATOM 736 C C . PRO B 1 18 ? 4.246 -3.918 10.914 1 95.12 18 PRO B C 1
ATOM 738 O O . PRO B 1 18 ? 5.219 -4.367 10.305 1 95.12 18 PRO B O 1
ATOM 741 N N . SER B 1 19 ? 4.211 -3.936 12.227 1 94.88 19 SER B N 1
ATOM 742 C CA . SER B 1 19 ? 5.285 -4.531 13.016 1 94.88 19 SER B CA 1
ATOM 743 C C . SER B 1 19 ? 5.449 -6.016 12.695 1 94.88 19 SER B C 1
ATOM 745 O O . SER B 1 19 ? 6.566 -6.535 12.695 1 94.88 19 SER B O 1
ATOM 747 N N . HIS B 1 20 ? 4.297 -6.641 12.375 1 96.25 20 HIS B N 1
ATOM 748 C CA . HIS B 1 20 ? 4.328 -8.047 12 1 96.25 20 HIS B CA 1
ATOM 749 C C . HIS B 1 20 ? 5.008 -8.25 10.648 1 96.25 20 HIS B C 1
ATOM 751 O O . HIS B 1 20 ? 5.863 -9.125 10.5 1 96.25 20 HIS B O 1
ATOM 757 N N . LEU B 1 21 ? 4.75 -7.469 9.664 1 96.69 21 LEU B N 1
ATOM 758 C CA . LEU B 1 21 ? 5.324 -7.566 8.328 1 96.69 21 LEU B CA 1
ATOM 759 C C . LEU B 1 21 ? 6.824 -7.289 8.359 1 96.69 21 LEU B C 1
ATOM 761 O O . LEU B 1 21 ? 7.594 -7.938 7.645 1 96.69 21 LEU B O 1
ATOM 765 N N . VAL B 1 22 ? 7.219 -6.387 9.258 1 96 22 VAL B N 1
ATOM 766 C CA . VAL B 1 22 ? 8.617 -5.984 9.344 1 96 22 VAL B CA 1
ATOM 767 C C . VAL B 1 22 ? 9.422 -7.062 10.07 1 96 22 VAL B C 1
ATOM 769 O O . VAL B 1 22 ? 10.594 -7.281 9.758 1 96 22 VAL B O 1
ATOM 772 N N . SER B 1 23 ? 8.812 -7.758 10.945 1 96.94 23 SER B N 1
ATOM 773 C CA . SER B 1 23 ? 9.531 -8.711 11.789 1 96.94 23 SER B CA 1
ATOM 774 C C . SER B 1 23 ? 9.75 -10.031 11.062 1 96.94 23 SER B C 1
ATOM 776 O O . SER B 1 23 ? 10.664 -10.789 11.414 1 96.94 23 SER B O 1
ATOM 778 N N . LEU B 1 24 ? 8.93 -10.414 10.164 1 97.25 24 LEU B N 1
ATOM 779 C CA . LEU B 1 24 ? 9.008 -11.68 9.453 1 97.25 24 LEU B CA 1
ATOM 780 C C . LEU B 1 24 ? 10.148 -11.68 8.445 1 97.25 24 LEU B C 1
ATOM 782 O O . LEU B 1 24 ? 10.43 -10.648 7.828 1 97.25 24 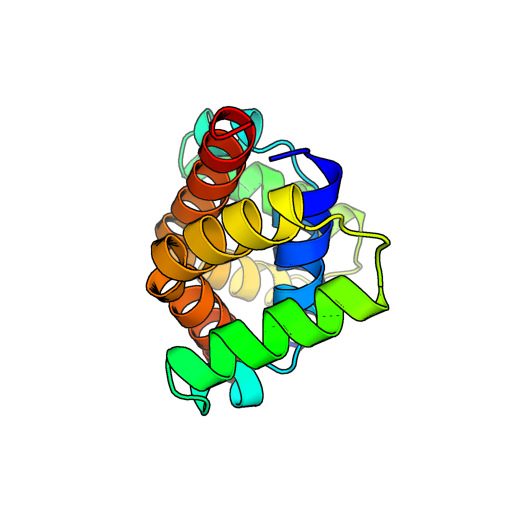LEU B O 1
ATOM 786 N N . ASP B 1 25 ? 10.82 -12.867 8.312 1 97.88 25 ASP B N 1
ATOM 787 C CA . ASP B 1 25 ? 11.75 -12.992 7.195 1 97.88 25 ASP B CA 1
ATOM 788 C C . ASP B 1 25 ? 11 -13.141 5.875 1 97.88 25 ASP B C 1
ATOM 790 O O . ASP B 1 25 ? 9.773 -13.297 5.863 1 97.88 25 ASP B O 1
ATOM 794 N N . ASP B 1 26 ? 11.703 -13.125 4.711 1 97.62 26 ASP B N 1
ATOM 795 C CA . ASP B 1 26 ? 11.094 -13.102 3.385 1 97.62 26 ASP B CA 1
ATOM 796 C C . ASP B 1 26 ? 10.195 -14.328 3.17 1 97.62 26 ASP B C 1
ATOM 798 O O . ASP B 1 26 ? 9.055 -14.195 2.736 1 97.62 26 ASP B O 1
ATOM 802 N N . ASP B 1 27 ? 10.719 -15.5 3.545 1 97.31 27 ASP B N 1
ATOM 803 C CA . ASP B 1 27 ? 9.953 -16.719 3.344 1 97.31 27 ASP B CA 1
ATOM 804 C C . ASP B 1 27 ? 8.695 -16.734 4.211 1 97.31 27 ASP B C 1
ATOM 806 O O . ASP B 1 27 ? 7.613 -17.094 3.742 1 97.31 27 ASP B O 1
ATOM 810 N N . SER B 1 28 ? 8.773 -16.312 5.426 1 97.88 28 SER B N 1
ATOM 811 C CA . SER B 1 28 ? 7.66 -16.297 6.367 1 97.88 28 SER B CA 1
ATOM 812 C C . SER B 1 28 ? 6.605 -15.273 5.953 1 97.88 28 SER B C 1
ATOM 814 O O . SER B 1 28 ? 5.406 -15.5 6.129 1 97.88 28 SER B O 1
ATOM 816 N N . LEU B 1 29 ? 7.098 -14.109 5.43 1 97.94 29 LEU B N 1
ATOM 817 C CA . LEU B 1 29 ? 6.188 -13.078 4.938 1 97.94 29 LEU B CA 1
ATOM 818 C C . LEU B 1 29 ? 5.348 -13.609 3.781 1 97.94 29 LEU B C 1
ATOM 820 O O . LEU B 1 29 ? 4.121 -13.484 3.795 1 97.94 29 LEU B O 1
ATOM 824 N N . VAL B 1 30 ? 6 -14.25 2.814 1 97.69 30 VAL B N 1
ATOM 825 C CA . VAL B 1 30 ? 5.305 -14.805 1.657 1 97.69 30 VAL B CA 1
ATOM 826 C C . VAL B 1 30 ? 4.281 -15.844 2.115 1 97.69 30 VAL B C 1
ATOM 828 O O . VAL B 1 30 ? 3.131 -15.828 1.672 1 97.69 30 VAL B O 1
ATOM 831 N N . GLN B 1 31 ? 4.668 -16.703 3.041 1 96.31 31 GLN B N 1
ATOM 832 C CA . GLN B 1 31 ? 3.789 -17.766 3.539 1 96.31 31 GLN B 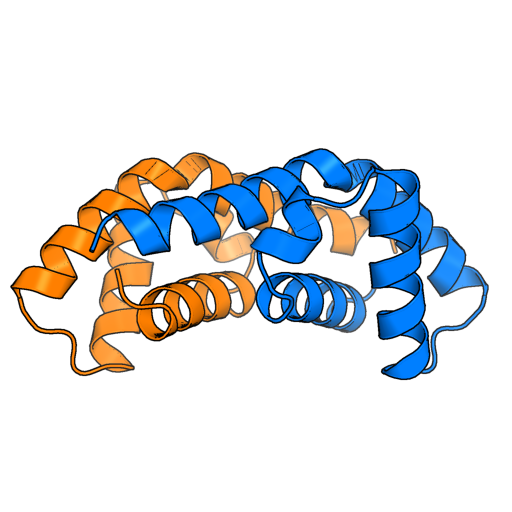CA 1
ATOM 833 C C . GLN B 1 31 ? 2.59 -17.172 4.273 1 96.31 31 GLN B C 1
ATOM 835 O O . GLN B 1 31 ? 1.465 -17.656 4.125 1 96.31 31 GLN B O 1
ATOM 840 N N . CYS B 1 32 ? 2.855 -16.172 5.055 1 96.62 32 CYS B N 1
ATOM 841 C CA . CYS B 1 32 ? 1.806 -15.5 5.805 1 96.62 32 CYS B CA 1
ATOM 842 C C . CYS B 1 32 ? 0.769 -14.891 4.867 1 96.62 32 CYS B C 1
ATOM 844 O O . CYS B 1 32 ? -0.431 -15.117 5.027 1 96.62 32 CYS B O 1
ATOM 846 N N . LEU B 1 33 ? 1.215 -14.195 3.822 1 96.19 33 LEU B N 1
ATOM 847 C CA . LEU B 1 33 ? 0.326 -13.531 2.875 1 96.19 33 LEU B CA 1
ATOM 848 C C . LEU B 1 33 ? -0.423 -14.555 2.025 1 96.19 33 LEU B C 1
ATOM 850 O O . LEU B 1 33 ? -1.639 -14.453 1.852 1 96.19 33 LEU B O 1
ATOM 854 N N . MET B 1 34 ? 0.294 -15.562 1.573 1 94.81 34 MET B N 1
ATOM 855 C CA . MET B 1 34 ? -0.309 -16.594 0.741 1 94.81 34 MET B CA 1
ATOM 856 C C . MET B 1 34 ? -1.369 -17.375 1.518 1 94.81 34 MET B C 1
ATOM 858 O O . MET B 1 34 ? -2.445 -17.656 0.992 1 94.81 34 MET B O 1
ATOM 862 N N . GLY B 1 35 ? -1.017 -17.688 2.762 1 94.56 35 GLY B N 1
ATOM 863 C CA . GLY B 1 35 ? -1.978 -18.391 3.598 1 94.56 35 GLY B CA 1
ATOM 864 C C . GLY B 1 35 ? -3.268 -17.609 3.799 1 94.56 35 GLY B C 1
ATOM 865 O O . GLY B 1 35 ? -4.359 -18.172 3.674 1 94.56 35 GLY B O 1
ATOM 866 N N . ARG B 1 36 ? -3.164 -16.344 4.055 1 92.88 36 ARG B N 1
ATOM 867 C CA . ARG B 1 36 ? -4.328 -15.5 4.297 1 92.88 36 ARG B CA 1
ATOM 868 C C . ARG B 1 36 ? -5.129 -15.289 3.018 1 92.88 36 ARG B C 1
ATOM 870 O O . ARG B 1 36 ? -6.359 -15.25 3.049 1 92.88 36 ARG B O 1
ATOM 877 N N . LEU B 1 37 ? -4.473 -15.164 1.9 1 93 37 LEU B N 1
ATOM 878 C CA . LEU B 1 37 ? -5.152 -14.984 0.623 1 93 37 LEU B CA 1
ATOM 879 C C . LEU B 1 37 ? -5.941 -16.234 0.248 1 93 37 LEU B C 1
ATOM 881 O O . LEU B 1 37 ? -7.059 -16.141 -0.265 1 93 37 LEU B O 1
ATOM 885 N N . LYS B 1 38 ? -5.359 -17.375 0.51 1 90.5 38 LYS B N 1
ATOM 886 C CA . LYS B 1 38 ? -6.02 -18.641 0.205 1 90.5 38 LYS B CA 1
ATOM 887 C C . LYS B 1 38 ? -7.273 -18.828 1.052 1 90.5 38 LYS B C 1
ATOM 889 O O . LYS B 1 38 ? -8.258 -19.422 0.596 1 90.5 38 LYS B O 1
ATOM 894 N N . SER B 1 39 ? -7.195 -18.281 2.205 1 89.38 39 SER B N 1
ATOM 895 C CA . SER B 1 39 ? -8.328 -18.422 3.111 1 89.38 39 SER B CA 1
ATOM 896 C C . SER B 1 39 ? -9.461 -17.469 2.729 1 89.38 39 SER B C 1
ATOM 898 O O . SER B 1 39 ? -10.633 -17.766 2.967 1 89.38 39 SER B O 1
ATOM 900 N N . GLN B 1 40 ? -9.094 -16.328 2.193 1 82.06 40 GLN B N 1
ATOM 901 C CA . GLN B 1 40 ? -10.07 -15.289 1.859 1 82.06 40 GLN B CA 1
ATOM 902 C C . GLN B 1 40 ? -10.688 -15.539 0.487 1 82.06 40 GLN B C 1
ATOM 904 O O . GLN B 1 40 ? -11.812 -15.109 0.223 1 82.06 40 GLN B O 1
ATOM 909 N N . SER B 1 41 ? -9.891 -16.141 -0.419 1 74.94 41 SER B N 1
ATOM 910 C CA . SER B 1 41 ? -10.375 -16.266 -1.788 1 74.94 41 SER B CA 1
ATOM 911 C C . SER B 1 41 ? -10.164 -17.688 -2.312 1 74.94 41 SER B C 1
ATOM 913 O O . SER B 1 41 ? -9.273 -18.406 -1.843 1 74.94 41 SER B O 1
ATOM 915 N N . SER B 1 42 ? -11.086 -18.062 -3.166 1 79.44 42 SER B N 1
ATOM 916 C CA . SER B 1 42 ? -10.914 -19.328 -3.881 1 79.44 42 SER B CA 1
ATOM 917 C C . SER B 1 42 ? -9.867 -19.203 -4.98 1 79.44 42 SER B C 1
ATOM 919 O O . SER B 1 42 ? -10.195 -18.922 -6.133 1 79.44 42 SER B O 1
ATOM 921 N N . ILE B 1 43 ? -8.695 -19.156 -4.645 1 80.5 43 ILE B N 1
ATOM 922 C CA . ILE B 1 43 ? -7.586 -19.062 -5.586 1 80.5 43 ILE B CA 1
ATOM 923 C C . ILE B 1 43 ? -7.188 -20.453 -6.066 1 80.5 43 ILE B C 1
ATOM 925 O O . ILE B 1 43 ? -7.008 -21.359 -5.258 1 80.5 43 ILE B O 1
ATOM 929 N N . ASN B 1 44 ? -7.223 -20.625 -7.379 1 83.5 44 ASN B N 1
ATOM 930 C CA . ASN B 1 44 ? -6.828 -21.922 -7.914 1 83.5 44 ASN B CA 1
ATOM 931 C C . ASN B 1 44 ? -5.312 -22.078 -7.957 1 83.5 44 ASN B C 1
ATOM 933 O O . ASN B 1 44 ? -4.582 -21.141 -7.652 1 83.5 44 ASN B O 1
ATOM 937 N N . GLY B 1 45 ? -4.852 -23.266 -8.242 1 83.5 45 GLY B N 1
ATOM 938 C CA . GLY B 1 45 ? -3.434 -23.594 -8.203 1 83.5 45 GLY B CA 1
ATOM 939 C C . GLY B 1 45 ? -2.598 -22.703 -9.102 1 83.5 45 GLY B C 1
ATOM 940 O O . GLY B 1 45 ? -1.508 -22.266 -8.719 1 83.5 45 GLY B O 1
ATOM 941 N N . GLN B 1 46 ? -3.047 -22.406 -10.25 1 86.5 46 GLN B N 1
ATOM 942 C CA . GLN B 1 46 ? -2.309 -21.547 -11.172 1 86.5 46 GLN B CA 1
ATOM 943 C C . GLN B 1 46 ? -2.182 -20.125 -10.625 1 86.5 46 GLN B C 1
ATOM 945 O O . GLN B 1 46 ? -1.115 -19.516 -10.703 1 86.5 46 GLN B O 1
ATOM 950 N N . GLU B 1 47 ? -3.271 -19.688 -10 1 88.88 47 GLU B N 1
ATOM 951 C CA . GLU B 1 47 ? -3.279 -18.344 -9.414 1 88.88 47 GLU B CA 1
ATOM 952 C C . GLU B 1 47 ? -2.326 -18.25 -8.227 1 88.88 47 GLU B C 1
ATOM 954 O O . GLU B 1 47 ? -1.695 -17.219 -8.008 1 88.88 47 GLU B O 1
ATOM 959 N N . VAL B 1 48 ? -2.186 -19.391 -7.57 1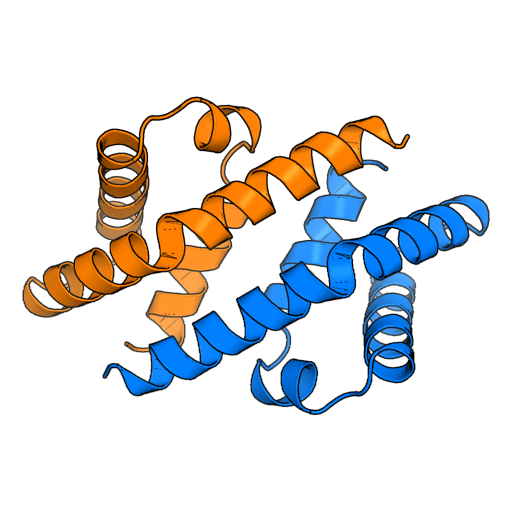 90.94 48 VAL B N 1
ATOM 960 C CA . VAL B 1 48 ? -1.289 -19.453 -6.418 1 90.94 48 VAL B CA 1
ATOM 961 C C . VAL B 1 48 ? 0.152 -19.234 -6.875 1 90.94 48 VAL B C 1
ATOM 963 O O . VAL B 1 48 ? 0.9 -18.469 -6.254 1 90.94 48 VAL B O 1
ATOM 966 N N . ASP B 1 49 ? 0.534 -19.922 -7.961 1 92.88 49 ASP B N 1
ATOM 967 C CA . ASP B 1 49 ? 1.891 -19.781 -8.484 1 92.88 49 ASP B CA 1
ATOM 968 C C . ASP B 1 49 ? 2.17 -18.359 -8.938 1 92.88 49 ASP B C 1
ATOM 970 O O . ASP B 1 49 ? 3.246 -17.812 -8.672 1 92.88 49 ASP B O 1
ATOM 974 N N . MET B 1 50 ? 1.234 -17.766 -9.602 1 92.25 50 MET B N 1
ATOM 975 C CA . MET B 1 50 ? 1.376 -16.406 -10.086 1 92.25 50 MET B CA 1
ATOM 976 C C . MET B 1 50 ? 1.51 -15.43 -8.922 1 92.25 50 MET B C 1
ATOM 978 O O . MET B 1 50 ? 2.363 -14.539 -8.938 1 92.25 50 MET B O 1
ATOM 982 N N . LEU B 1 51 ? 0.679 -15.664 -7.934 1 93.06 51 LEU B N 1
ATOM 983 C CA . LEU B 1 51 ? 0.706 -14.797 -6.758 1 93.06 51 LEU B CA 1
ATOM 984 C C . LEU B 1 51 ? 2.023 -14.945 -6.004 1 93.06 51 LEU B C 1
ATOM 986 O O . LEU B 1 51 ? 2.588 -13.961 -5.535 1 93.06 51 LEU B O 1
ATOM 990 N N . ASP B 1 52 ? 2.416 -16.156 -5.926 1 94.69 52 ASP B N 1
ATOM 991 C CA . ASP B 1 52 ? 3.689 -16.422 -5.27 1 94.69 52 ASP B CA 1
ATOM 992 C C . ASP B 1 52 ? 4.832 -15.68 -5.953 1 94.69 52 ASP B C 1
ATOM 994 O O . ASP B 1 52 ? 5.652 -15.039 -5.285 1 94.69 52 ASP B O 1
ATOM 998 N N . GLU B 1 53 ? 4.891 -15.766 -7.266 1 95.06 53 GLU B N 1
ATOM 999 C CA . GLU B 1 53 ? 5.918 -15.07 -8.039 1 95.06 53 GLU B CA 1
ATOM 1000 C C . GLU B 1 53 ? 5.812 -13.555 -7.867 1 95.06 53 GLU B C 1
ATOM 1002 O O . GLU B 1 53 ? 6.82 -12.875 -7.691 1 95.06 53 GLU B O 1
ATOM 1007 N N . TYR B 1 54 ? 4.602 -13.062 -7.883 1 95.94 54 TYR B N 1
ATOM 1008 C CA . TYR B 1 54 ? 4.348 -11.633 -7.742 1 95.94 54 TYR B CA 1
ATOM 1009 C C . TYR B 1 54 ? 4.785 -11.133 -6.371 1 95.94 54 TYR B C 1
ATOM 1011 O O . TYR B 1 54 ? 5.516 -10.141 -6.27 1 95.94 54 TYR B O 1
ATOM 1019 N N . ILE B 1 55 ? 4.375 -11.828 -5.34 1 97.06 55 ILE B N 1
ATOM 1020 C CA . ILE B 1 55 ? 4.711 -11.43 -3.98 1 97.06 55 ILE B CA 1
ATOM 1021 C C . ILE B 1 55 ? 6.23 -11.438 -3.803 1 97.06 55 ILE B C 1
ATOM 1023 O O . ILE B 1 55 ? 6.805 -10.477 -3.279 1 97.06 55 ILE B O 1
ATOM 1027 N N . ASN B 1 56 ? 6.898 -12.508 -4.348 1 97 56 ASN B N 1
ATOM 1028 C CA . ASN B 1 56 ? 8.352 -12.609 -4.234 1 97 56 ASN B CA 1
ATOM 1029 C C . ASN B 1 56 ? 9.039 -11.438 -4.93 1 97 56 ASN B C 1
ATOM 1031 O O . ASN B 1 56 ? 10.07 -10.953 -4.457 1 97 56 ASN B O 1
ATOM 1035 N N . SER B 1 57 ? 8.523 -10.992 -5.965 1 96.12 57 SER B N 1
ATOM 1036 C CA . SER B 1 57 ? 9.117 -9.891 -6.711 1 96.12 57 SER B CA 1
ATOM 1037 C C . SER B 1 57 ? 8.844 -8.547 -6.035 1 96.12 57 SER B C 1
ATOM 1039 O O . SER B 1 57 ? 9.508 -7.555 -6.32 1 96.12 57 SER B O 1
ATOM 1041 N N . ARG B 1 58 ? 7.895 -8.57 -5.07 1 96.81 58 ARG B N 1
ATOM 1042 C CA . ARG B 1 58 ? 7.465 -7.312 -4.469 1 96.81 58 ARG B CA 1
ATOM 1043 C C . ARG B 1 58 ? 7.758 -7.285 -2.975 1 96.81 58 ARG B C 1
ATOM 1045 O O . ARG B 1 58 ? 7.273 -6.41 -2.256 1 96.81 58 ARG B O 1
ATOM 1052 N N . ILE B 1 59 ? 8.578 -8.117 -2.52 1 97.88 59 ILE B N 1
ATOM 1053 C CA . ILE B 1 59 ? 8.891 -8.219 -1.098 1 97.88 59 ILE B CA 1
ATOM 1054 C C . ILE B 1 59 ? 9.445 -6.887 -0.594 1 97.88 59 ILE B C 1
ATOM 1056 O O . ILE B 1 59 ? 9.047 -6.398 0.465 1 97.88 59 ILE B O 1
ATOM 1060 N N . SER B 1 60 ? 10.391 -6.289 -1.386 1 97.56 60 SER B N 1
ATOM 1061 C CA . SER B 1 60 ? 10.992 -5.027 -0.963 1 97.56 60 SER B CA 1
ATOM 1062 C C . SER B 1 60 ? 9.938 -3.934 -0.827 1 97.56 60 SER B C 1
ATOM 1064 O O . SER B 1 60 ? 9.961 -3.152 0.126 1 97.56 60 SER B O 1
ATOM 1066 N N . LEU B 1 61 ? 9.008 -3.924 -1.708 1 97.88 61 LEU B N 1
ATOM 1067 C CA . LEU B 1 61 ? 7.949 -2.92 -1.695 1 97.88 61 LEU B CA 1
ATOM 1068 C C . LEU B 1 61 ? 7.008 -3.135 -0.514 1 97.88 61 LEU B C 1
ATOM 1070 O O . LEU B 1 61 ? 6.586 -2.174 0.133 1 97.88 61 LEU B O 1
ATOM 1074 N N . ILE B 1 62 ? 6.672 -4.336 -0.216 1 98.06 62 ILE B N 1
ATOM 1075 C CA . ILE B 1 62 ? 5.816 -4.676 0.917 1 98.06 62 ILE B CA 1
ATOM 1076 C C . ILE B 1 62 ? 6.488 -4.242 2.217 1 98.06 62 ILE B C 1
ATOM 1078 O O . ILE B 1 62 ? 5.848 -3.652 3.09 1 98.06 62 ILE B O 1
ATOM 1082 N N . ARG B 1 63 ? 7.812 -4.445 2.262 1 97.38 63 ARG B N 1
ATOM 1083 C CA . ARG B 1 63 ? 8.562 -4.074 3.457 1 97.38 63 ARG B CA 1
ATOM 1084 C C . ARG B 1 63 ? 8.664 -2.559 3.592 1 97.38 63 ARG B C 1
ATOM 1086 O O . ARG B 1 63 ? 8.516 -2.018 4.691 1 97.38 63 ARG B O 1
ATOM 1093 N N . ASP B 1 64 ? 8.852 -1.872 2.475 1 97.5 64 ASP B N 1
ATOM 1094 C CA . ASP B 1 64 ? 8.914 -0.414 2.494 1 97.5 64 ASP B CA 1
ATOM 1095 C C . ASP B 1 64 ? 7.586 0.185 2.959 1 97.5 64 ASP B C 1
ATOM 1097 O O . ASP B 1 64 ? 7.57 1.169 3.703 1 97.5 64 ASP B O 1
ATOM 1101 N N . LEU B 1 65 ? 6.559 -0.461 2.531 1 97.31 65 LEU B N 1
ATOM 1102 C CA . LEU B 1 65 ? 5.234 -0.001 2.934 1 97.31 65 LEU B CA 1
ATOM 1103 C C . LEU B 1 65 ? 5.012 -0.218 4.426 1 97.31 65 LEU B C 1
ATOM 1105 O O . LEU B 1 65 ? 4.516 0.671 5.121 1 97.31 65 LEU B O 1
ATOM 1109 N N . ALA B 1 66 ? 5.379 -1.35 4.91 1 96.81 66 ALA B N 1
ATOM 1110 C CA . ALA B 1 66 ? 5.258 -1.647 6.336 1 96.81 66 ALA B CA 1
ATOM 1111 C C . ALA B 1 66 ? 6.066 -0.66 7.172 1 96.81 66 ALA B C 1
ATOM 1113 O O . ALA B 1 66 ? 5.574 -0.144 8.18 1 96.81 66 ALA B O 1
ATOM 1114 N N . GLU B 1 67 ? 7.211 -0.351 6.719 1 96.25 67 GLU B N 1
ATOM 1115 C CA . GLU B 1 67 ? 8.078 0.578 7.434 1 96.25 67 GLU B CA 1
ATOM 1116 C C . GLU B 1 67 ? 7.516 1.995 7.406 1 96.25 67 GLU B C 1
ATOM 1118 O O . GLU B 1 67 ? 7.617 2.729 8.391 1 96.25 67 GLU B O 1
ATOM 1123 N N . ALA B 1 68 ? 7.023 2.346 6.242 1 96 68 ALA B N 1
ATOM 1124 C CA . ALA B 1 68 ? 6.418 3.67 6.129 1 96 68 ALA B CA 1
ATOM 1125 C C . ALA B 1 68 ? 5.25 3.824 7.102 1 96 68 ALA B C 1
ATOM 1127 O O . ALA B 1 68 ? 5.109 4.863 7.75 1 96 68 ALA B O 1
ATOM 1128 N N . ARG B 1 69 ? 4.465 2.816 7.223 1 95.06 69 ARG B N 1
ATOM 1129 C CA . ARG B 1 69 ? 3.338 2.852 8.148 1 95.06 69 ARG B CA 1
ATOM 1130 C C . ARG B 1 69 ? 3.816 2.904 9.594 1 95.06 69 ARG B C 1
ATOM 1132 O O . ARG B 1 69 ? 3.268 3.65 10.406 1 95.06 69 ARG B O 1
ATOM 1139 N N . LEU B 1 70 ? 4.812 2.182 9.867 1 93.81 70 LEU B N 1
ATOM 1140 C CA . LEU B 1 70 ? 5.363 2.168 11.211 1 93.81 70 LEU B CA 1
ATOM 1141 C C . LEU B 1 70 ? 5.945 3.531 11.578 1 93.81 70 LEU B C 1
ATOM 1143 O O . LEU B 1 70 ? 5.715 4.035 12.68 1 93.81 70 LEU B O 1
ATOM 1147 N N . SER B 1 71 ? 6.633 4.125 10.641 1 93.44 71 SER B N 1
ATOM 1148 C CA . SER B 1 71 ? 7.266 5.418 10.891 1 93.44 71 SER B CA 1
ATOM 1149 C C . SER B 1 71 ? 6.234 6.535 10.953 1 93.44 71 SER B C 1
ATOM 1151 O O . SER B 1 71 ? 6.422 7.523 11.672 1 93.44 71 SER B O 1
ATOM 1153 N N . GLY B 1 72 ? 5.223 6.344 10.117 1 93.12 72 GLY B N 1
ATOM 1154 C CA . GLY B 1 72 ? 4.152 7.328 10.164 1 93.12 72 GLY B CA 1
ATOM 1155 C C . GLY B 1 72 ? 3.471 7.406 11.516 1 93.12 72 GLY B C 1
ATOM 1156 O O . GLY B 1 72 ? 3.059 8.484 11.945 1 93.12 72 GLY B O 1
ATOM 1157 N N . GLU B 1 73 ? 3.424 6.316 12.188 1 86.38 73 GLU B N 1
ATOM 1158 C CA . GLU B 1 73 ? 2.805 6.266 13.508 1 86.38 73 GLU B CA 1
ATOM 1159 C C . GLU B 1 73 ? 3.668 6.969 14.547 1 86.38 73 GLU B C 1
ATOM 1161 O O . GLU B 1 73 ? 3.164 7.406 15.586 1 86.38 73 GLU B O 1
ATOM 1166 N N . SER B 1 74 ? 4.898 7.09 14.156 1 84 74 SER B N 1
ATOM 1167 C CA . SER B 1 74 ? 5.816 7.758 15.07 1 84 74 SER B CA 1
ATOM 1168 C C . SER B 1 74 ? 5.824 9.266 14.852 1 84 74 SER B C 1
ATOM 1170 O O . SER B 1 74 ? 6.285 10.023 15.703 1 84 74 SER B O 1
ATOM 1172 N N . MET B 1 75 ? 5.492 9.719 13.664 1 76.38 75 MET B N 1
ATOM 1173 C CA . MET B 1 75 ? 5.496 11.141 13.32 1 76.38 75 MET B CA 1
ATOM 1174 C C . MET B 1 75 ? 4.398 11.883 14.078 1 76.38 75 MET B C 1
ATOM 1176 O O . MET B 1 75 ? 4.348 13.117 14.055 1 76.38 75 MET B O 1
ATOM 1180 N N . ALA B 1 76 ? 3.426 11.32 14.906 1 63.25 76 ALA B N 1
ATOM 1181 C CA . ALA B 1 76 ? 2.477 12.008 15.773 1 63.25 76 ALA B CA 1
ATOM 1182 C C . ALA B 1 76 ? 3.094 12.305 17.141 1 63.25 76 ALA B C 1
ATOM 1184 O O . ALA B 1 76 ? 3.975 11.578 17.594 1 63.25 76 ALA B O 1
#

Sequence (152 aa):
MTPTMLRQLWSLVENTQPSHLVSLDDDSLVQCLMGRLKSQSSINGQEVDMLDEYINSRISLIRDLAEARLSGESMAMTPTMLRQLWSLVENTQPSHLVSLDDDSLVQCLMGRLKSQSSINGQEVDMLDEYINSRISLIRDLAEARLSGESMA

Solvent-accessible surface area (backbone atoms only — not comparable to full-atom values): 8449 Å² total; per-residue (Å²): 52,56,68,66,58,55,48,52,49,53,48,46,59,69,71,40,59,34,69,58,58,61,68,42,52,73,70,55,43,52,50,51,52,50,54,52,46,53,72,74,37,95,65,51,73,70,53,47,54,52,46,49,54,49,50,66,75,35,47,68,58,54,44,50,50,23,48,49,54,51,51,39,48,60,71,92,53,56,69,65,57,53,46,52,50,52,49,48,59,69,71,41,59,34,70,58,58,62,69,42,53,74,70,55,43,52,49,52,52,51,52,52,47,53,73,74,37,95,66,51,73,70,52,47,55,53,46,51,54,50,50,66,75,36,47,69,58,54,43,51,50,24,50,50,54,52,50,40,48,59,71,90